Protein AF-A0A847ASY8-F1 (afdb_monomer_lite)

Radius of gyration: 11.83 Å; chains: 1; bounding box: 29×24×30 Å

Structure (mmCIF, N/CA/C/O backbone):
data_AF-A0A847ASY8-F1
#
_entry.id   AF-A0A847ASY8-F1
#
loop_
_atom_site.group_PDB
_atom_site.id
_atom_site.type_symbol
_atom_site.label_atom_id
_atom_site.label_alt_id
_atom_site.label_comp_id
_atom_site.label_asym_id
_atom_site.label_entity_id
_atom_site.label_seq_id
_atom_site.pdbx_PDB_ins_code
_atom_site.Cartn_x
_atom_site.Cartn_y
_atom_site.Cartn_z
_atom_site.occupancy
_atom_site.B_iso_or_equiv
_atom_site.auth_seq_id
_atom_site.auth_comp_id
_atom_site.auth_asym_id
_atom_site.auth_atom_id
_atom_site.pdbx_PDB_model_num
ATOM 1 N N . MET A 1 1 ? 5.514 16.287 12.283 1.00 42.12 1 MET A N 1
ATOM 2 C CA . MET A 1 1 ? 5.053 15.653 11.034 1.00 42.12 1 MET A CA 1
ATOM 3 C C . MET A 1 1 ? 6.281 15.425 10.186 1.00 42.12 1 MET A C 1
ATOM 5 O O . MET A 1 1 ? 6.805 16.379 9.629 1.00 42.12 1 MET A O 1
ATOM 9 N N . THR A 1 2 ? 6.820 14.213 10.203 1.00 38.50 2 THR A N 1
ATOM 10 C CA . THR A 1 2 ? 7.945 13.860 9.335 1.00 38.50 2 THR A CA 1
ATOM 11 C C . THR A 1 2 ? 7.350 13.669 7.946 1.00 38.50 2 THR A C 1
ATOM 13 O O . THR A 1 2 ? 6.504 12.798 7.764 1.00 38.50 2 THR A O 1
ATOM 16 N N . ASN A 1 3 ? 7.674 14.578 7.025 1.00 44.81 3 ASN A N 1
ATOM 17 C CA . ASN A 1 3 ? 7.268 14.483 5.627 1.00 44.81 3 ASN A CA 1
ATOM 18 C C . ASN A 1 3 ? 7.689 13.109 5.096 1.00 44.81 3 ASN A C 1
ATOM 20 O O . ASN A 1 3 ? 8.855 12.746 5.233 1.00 44.81 3 ASN A O 1
ATOM 24 N N . ILE A 1 4 ? 6.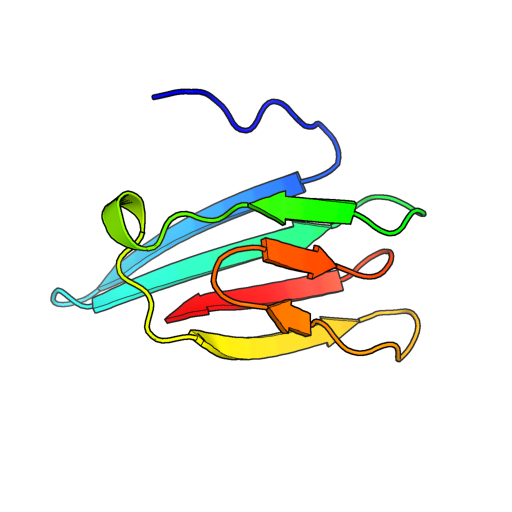769 12.378 4.465 1.00 51.28 4 ILE A N 1
ATOM 25 C CA . ILE A 1 4 ? 7.165 11.398 3.453 1.00 51.28 4 ILE A CA 1
ATOM 26 C C . ILE A 1 4 ? 7.723 12.265 2.319 1.00 51.28 4 ILE A C 1
ATOM 28 O O . ILE A 1 4 ? 6.970 12.819 1.527 1.00 51.28 4 ILE A O 1
ATOM 32 N N . SER A 1 5 ? 9.024 12.547 2.364 1.00 51.06 5 SER A N 1
ATOM 33 C CA . SER A 1 5 ? 9.749 13.324 1.353 1.00 51.06 5 SER A CA 1
ATOM 34 C C . SER A 1 5 ? 10.391 12.394 0.333 1.00 51.06 5 SER A C 1
ATOM 36 O O . SER A 1 5 ? 11.500 12.657 -0.127 1.00 51.06 5 SER A O 1
ATOM 38 N N . ASP A 1 6 ? 9.726 11.279 0.059 1.00 61.25 6 ASP A N 1
ATOM 39 C CA . ASP A 1 6 ? 10.099 10.412 -1.036 1.00 61.25 6 ASP A CA 1
ATOM 40 C C . ASP A 1 6 ? 9.343 10.911 -2.264 1.00 61.25 6 ASP A C 1
ATOM 42 O O . ASP A 1 6 ? 8.111 10.946 -2.258 1.00 61.25 6 ASP A O 1
ATOM 46 N N . VAL A 1 7 ? 10.073 11.399 -3.269 1.00 67.44 7 VAL A N 1
ATOM 47 C CA . VAL A 1 7 ? 9.477 11.947 -4.504 1.00 67.44 7 VAL A CA 1
ATOM 48 C C . VAL A 1 7 ? 8.629 10.884 -5.206 1.00 67.44 7 VAL A C 1
ATOM 50 O O . VAL A 1 7 ? 7.687 11.225 -5.918 1.00 67.44 7 VAL A O 1
A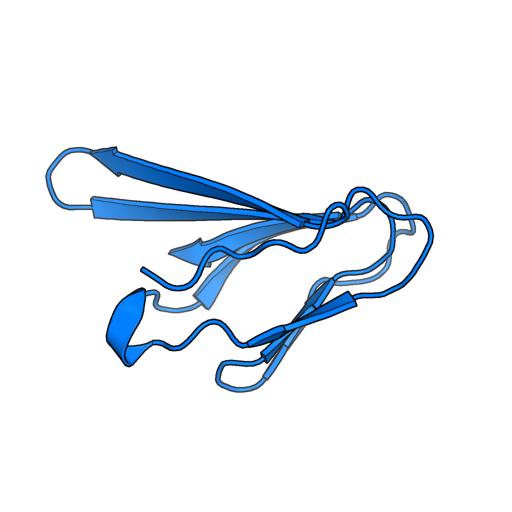TOM 53 N N . ASP A 1 8 ? 8.911 9.617 -4.918 1.00 88.44 8 ASP A N 1
ATOM 54 C CA . ASP A 1 8 ? 8.325 8.453 -5.557 1.00 88.44 8 ASP A CA 1
ATOM 55 C C . ASP A 1 8 ? 7.064 7.927 -4.857 1.00 88.44 8 ASP A C 1
ATOM 57 O O . ASP A 1 8 ? 6.350 7.092 -5.420 1.00 88.44 8 ASP A O 1
ATOM 61 N N . ILE A 1 9 ? 6.732 8.449 -3.665 1.00 92.75 9 ILE A N 1
ATOM 62 C CA . ILE A 1 9 ? 5.511 8.094 -2.935 1.00 92.75 9 ILE A CA 1
ATOM 63 C C . ILE A 1 9 ? 4.581 9.297 -2.792 1.00 92.75 9 ILE A C 1
ATOM 65 O O . ILE A 1 9 ? 4.832 10.237 -2.036 1.00 92.75 9 ILE A O 1
ATOM 69 N N . CYS A 1 10 ? 3.412 9.217 -3.429 1.00 93.06 10 CYS A N 1
ATOM 70 C CA . CYS A 1 10 ? 2.308 10.123 -3.122 1.00 93.06 10 CYS A CA 1
ATOM 71 C C . CYS A 1 10 ? 1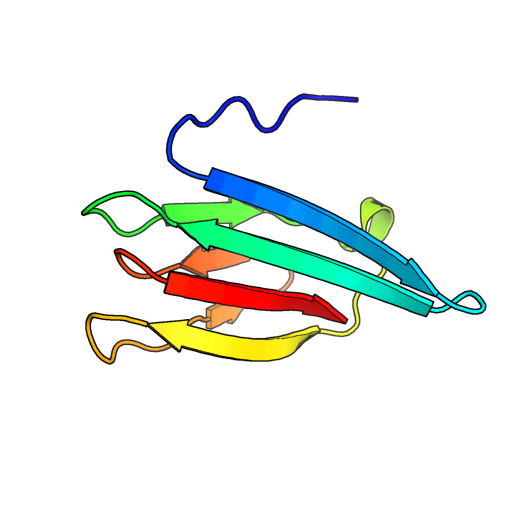.417 9.502 -2.042 1.00 93.06 10 CYS A C 1
ATOM 73 O O . CYS A 1 10 ? 0.845 8.431 -2.237 1.00 93.06 10 CYS A O 1
ATOM 75 N N . ALA A 1 11 ? 1.262 10.191 -0.911 1.00 93.81 11 ALA A N 1
ATOM 76 C CA . ALA A 1 11 ? 0.376 9.776 0.171 1.00 93.81 11 ALA A CA 1
ATOM 77 C C . ALA A 1 11 ? -0.796 10.755 0.324 1.00 93.81 11 ALA A C 1
ATOM 79 O O . ALA A 1 11 ? -0.609 11.963 0.480 1.00 93.81 11 ALA A O 1
ATOM 80 N N . ILE A 1 12 ? -2.019 10.227 0.323 1.00 94.75 12 ILE A N 1
ATOM 81 C CA . ILE A 1 12 ? -3.255 10.994 0.488 1.00 94.75 12 ILE A CA 1
ATOM 82 C C . ILE A 1 12 ? -4.036 10.437 1.673 1.00 94.75 12 ILE A C 1
ATOM 84 O O . ILE A 1 12 ? -4.304 9.242 1.759 1.00 94.75 12 ILE A O 1
ATOM 88 N N . ALA A 1 13 ? -4.474 11.328 2.557 1.00 95.25 13 ALA A N 1
ATOM 89 C CA . ALA A 1 13 ? -5.353 11.003 3.669 1.00 95.25 13 ALA A CA 1
ATOM 90 C C . ALA A 1 13 ? -6.723 11.660 3.465 1.00 95.25 13 ALA A C 1
ATOM 92 O O . ALA A 1 13 ? -6.810 12.863 3.198 1.00 95.25 13 ALA A O 1
ATOM 93 N N . LYS A 1 14 ? -7.807 10.890 3.598 1.00 95.38 14 LYS A N 1
ATOM 94 C CA . LYS A 1 14 ? -9.181 11.410 3.513 1.00 95.38 14 LYS A CA 1
ATOM 95 C C . LYS A 1 14 ? -9.989 10.930 4.704 1.00 95.38 14 LYS A C 1
ATOM 97 O O . LYS A 1 14 ? -9.952 9.753 5.044 1.00 95.38 14 LYS A O 1
ATOM 102 N N . SER A 1 15 ? -10.752 11.839 5.301 1.00 94.62 15 SER A N 1
ATOM 103 C CA . SER A 1 15 ? -11.688 11.525 6.374 1.00 94.62 15 SER A CA 1
ATOM 104 C C . SER A 1 15 ? -13.123 11.855 5.968 1.00 94.62 15 SER A C 1
ATOM 106 O O . SER A 1 15 ? -13.383 12.830 5.259 1.00 94.62 15 SER A O 1
ATOM 108 N N . TYR A 1 16 ? -14.062 11.021 6.406 1.00 92.56 16 TYR A N 1
ATOM 109 C CA . TYR A 1 16 ? -15.495 11.222 6.222 1.00 92.56 16 TYR A CA 1
ATOM 110 C C . TYR A 1 16 ? -16.264 10.558 7.366 1.00 92.56 16 TYR A C 1
ATOM 112 O O . TYR A 1 16 ? -16.072 9.375 7.630 1.00 92.56 16 TYR A O 1
ATOM 120 N N . GLN A 1 17 ? -17.124 11.321 8.052 1.00 94.25 17 GLN A N 1
ATOM 121 C CA . GLN A 1 17 ? -17.963 10.831 9.161 1.00 94.25 17 GLN A CA 1
ATOM 122 C C . GLN A 1 17 ? -17.192 10.016 10.224 1.00 94.25 17 GLN A C 1
ATOM 124 O O . GLN A 1 17 ? -17.663 8.989 10.698 1.00 94.25 17 GLN A O 1
ATOM 129 N N . GLY A 1 18 ? -15.979 10.452 10.581 1.00 88.31 18 GLY A N 1
ATOM 130 C CA . GLY A 1 18 ? -15.133 9.766 11.570 1.00 88.31 18 GLY A CA 1
ATOM 131 C C . GLY A 1 18 ? -14.394 8.526 11.050 1.00 88.31 18 GLY A C 1
ATOM 132 O O . GLY A 1 18 ? -13.582 7.968 11.775 1.00 88.31 18 GLY A O 1
ATOM 133 N N . SER A 1 19 ? -14.615 8.118 9.799 1.00 89.31 19 SER A N 1
ATOM 134 C CA . SER A 1 19 ? -13.802 7.110 9.117 1.00 89.31 19 SER A CA 1
ATOM 135 C C . SER A 1 19 ? -12.646 7.785 8.384 1.00 89.31 19 SER A C 1
ATOM 137 O O . SER A 1 19 ? -12.819 8.866 7.816 1.00 89.31 19 SER A O 1
ATOM 139 N N . MET A 1 20 ? -11.480 7.143 8.374 1.00 94.50 20 MET A N 1
ATOM 140 C CA . MET A 1 20 ? -10.300 7.602 7.653 1.00 94.50 20 MET A CA 1
ATOM 141 C C . MET A 1 20 ? -9.852 6.534 6.658 1.00 94.50 20 MET A C 1
ATOM 143 O O . MET A 1 20 ? -10.002 5.343 6.918 1.00 94.50 20 MET A O 1
ATOM 147 N N . ILE A 1 21 ? -9.354 6.970 5.505 1.00 96.69 21 ILE A N 1
ATOM 148 C CA . ILE A 1 21 ? -8.651 6.116 4.551 1.00 96.69 21 ILE A CA 1
ATOM 149 C C . ILE A 1 21 ? -7.316 6.755 4.193 1.00 96.69 21 ILE A C 1
ATOM 151 O O . ILE A 1 21 ? -7.190 7.988 4.165 1.00 96.69 21 ILE A O 1
ATOM 155 N N . TYR A 1 22 ? -6.355 5.903 3.866 1.00 96.81 22 TYR A N 1
ATOM 156 C CA . TYR A 1 22 ? -5.038 6.302 3.394 1.00 96.81 22 TYR A CA 1
ATOM 157 C C . TYR A 1 22 ? -4.810 5.690 2.029 1.00 96.81 22 TYR A C 1
ATOM 159 O O . TYR A 1 22 ? -5.060 4.508 1.830 1.00 96.81 22 TYR A O 1
ATOM 167 N N . MET A 1 23 ? -4.365 6.502 1.086 1.00 97.31 23 MET A N 1
ATOM 168 C CA . MET A 1 23 ? -4.017 6.057 -0.252 1.00 97.31 23 MET A CA 1
ATOM 169 C C . MET A 1 23 ? -2.537 6.328 -0.450 1.00 97.31 23 MET A C 1
ATOM 171 O O . MET A 1 23 ? -2.102 7.462 -0.247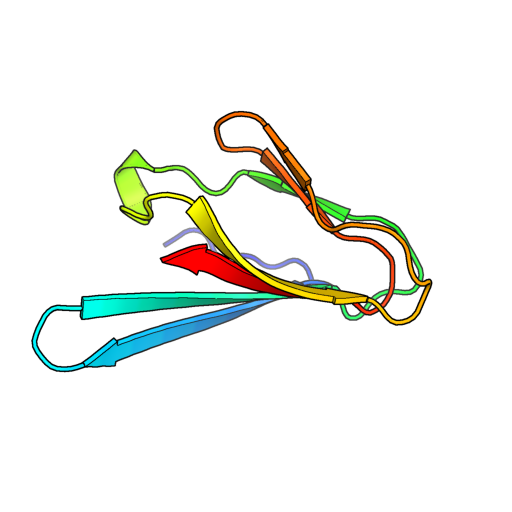 1.00 97.31 23 MET A O 1
ATOM 175 N N . LEU A 1 24 ? -1.780 5.296 -0.803 1.00 96.81 24 LEU A N 1
ATOM 176 C CA . LEU A 1 24 ? -0.370 5.417 -1.146 1.00 96.81 24 LEU A CA 1
ATOM 177 C C . LEU A 1 24 ? -0.203 5.008 -2.603 1.00 96.81 24 LEU A C 1
ATOM 179 O O . LEU A 1 24 ? -0.757 3.993 -3.022 1.00 96.81 24 LEU A O 1
ATOM 183 N N . TYR A 1 25 ? 0.539 5.815 -3.347 1.00 96.19 25 TYR A N 1
ATOM 184 C CA . TYR A 1 25 ? 0.885 5.576 -4.738 1.00 96.19 25 TYR A CA 1
ATOM 185 C C . TYR A 1 25 ? 2.396 5.452 -4.829 1.00 96.19 25 TYR A C 1
ATOM 187 O O . TYR A 1 25 ? 3.088 6.404 -4.470 1.00 96.19 25 TYR A O 1
ATOM 195 N N . ASN A 1 26 ? 2.879 4.325 -5.338 1.00 96.44 26 ASN A N 1
ATOM 196 C CA . ASN A 1 26 ? 4.222 4.237 -5.882 1.00 96.44 26 ASN A CA 1
ATOM 197 C C . ASN A 1 26 ? 4.175 4.761 -7.316 1.00 96.44 26 ASN A C 1
ATOM 199 O O . ASN A 1 26 ? 3.544 4.149 -8.174 1.00 96.44 26 ASN A O 1
ATOM 203 N N . ILE A 1 27 ? 4.782 5.922 -7.558 1.00 94.94 27 ILE A N 1
ATOM 204 C CA . ILE A 1 27 ? 4.860 6.538 -8.890 1.00 94.94 27 ILE A CA 1
ATOM 205 C C . ILE A 1 27 ? 6.217 6.314 -9.569 1.00 94.94 27 ILE A C 1
ATOM 207 O O . ILE A 1 27 ? 6.460 6.894 -10.627 1.00 94.94 27 ILE A O 1
ATOM 211 N N . SER A 1 28 ? 7.075 5.478 -8.982 1.00 94.44 28 SER A N 1
ATOM 212 C CA . SER A 1 28 ? 8.358 5.081 -9.557 1.00 94.44 28 SER A CA 1
ATOM 213 C C . SER A 1 28 ? 8.270 3.811 -10.404 1.00 94.44 28 SER A C 1
ATOM 215 O O . SER A 1 28 ? 7.267 3.088 -10.404 1.00 94.44 28 SER A O 1
ATOM 217 N N . GLU A 1 29 ? 9.369 3.553 -11.110 1.00 94.50 29 GLU A N 1
ATOM 218 C CA . GLU A 1 29 ? 9.629 2.331 -11.877 1.00 94.50 29 GLU A CA 1
ATOM 219 C C . GLU A 1 29 ? 10.131 1.166 -11.010 1.00 94.50 29 GLU A C 1
ATOM 221 O O . GLU A 1 29 ? 10.262 0.055 -11.517 1.00 94.50 29 GLU A O 1
ATOM 226 N N . GLU A 1 30 ? 10.387 1.394 -9.721 1.00 95.31 30 GLU A N 1
ATOM 227 C CA . GLU A 1 30 ? 11.002 0.425 -8.811 1.00 95.31 30 GLU A CA 1
ATOM 228 C C . GLU A 1 30 ? 10.014 -0.027 -7.728 1.00 95.31 30 GLU A C 1
ATOM 230 O O . GLU A 1 30 ? 9.042 0.664 -7.421 1.00 95.31 30 GLU A O 1
ATOM 235 N N . GLU A 1 31 ? 10.248 -1.197 -7.133 1.00 96.56 31 GLU A N 1
ATOM 236 C CA . GLU A 1 31 ? 9.517 -1.614 -5.934 1.00 96.56 31 GLU A CA 1
ATOM 237 C C . GLU A 1 31 ? 9.930 -0.745 -4.741 1.00 96.56 31 GLU A C 1
ATOM 239 O O . GLU A 1 31 ? 11.115 -0.487 -4.520 1.00 96.56 31 GLU A O 1
ATOM 244 N N . ILE A 1 32 ? 8.948 -0.306 -3.953 1.00 95.81 32 ILE A N 1
ATOM 245 C CA . ILE A 1 32 ? 9.194 0.492 -2.753 1.00 95.81 32 ILE A CA 1
ATOM 246 C C . ILE A 1 32 ? 8.622 -0.213 -1.532 1.00 95.81 32 ILE A C 1
ATOM 248 O O . ILE A 1 32 ? 7.445 -0.579 -1.491 1.00 95.81 32 ILE A O 1
ATOM 252 N N . GLU A 1 33 ? 9.448 -0.317 -0.495 1.00 95.88 33 GLU A N 1
ATOM 253 C CA . GLU A 1 33 ? 9.011 -0.700 0.840 1.00 95.88 33 GLU A CA 1
ATOM 254 C C . GLU A 1 33 ? 8.824 0.533 1.725 1.00 95.88 33 GLU A C 1
ATOM 256 O O . GLU A 1 33 ? 9.722 1.364 1.872 1.00 95.88 33 GLU A O 1
ATOM 261 N N . ILE A 1 34 ? 7.655 0.646 2.358 1.00 93.62 34 ILE A N 1
ATOM 262 C CA . ILE A 1 34 ? 7.351 1.749 3.272 1.00 93.62 34 ILE A CA 1
ATOM 263 C C . ILE A 1 34 ? 6.698 1.251 4.556 1.00 93.62 34 ILE A C 1
ATOM 265 O O . ILE A 1 34 ? 5.732 0.490 4.546 1.00 93.62 34 ILE A O 1
ATOM 269 N N . THR A 1 35 ? 7.194 1.731 5.696 1.00 94.81 35 THR A N 1
ATOM 270 C CA . THR A 1 35 ? 6.557 1.486 6.992 1.00 94.81 35 THR A CA 1
ATOM 271 C C . THR A 1 35 ? 5.426 2.485 7.232 1.00 94.81 35 THR A C 1
ATOM 273 O O . THR A 1 35 ? 5.639 3.698 7.240 1.00 94.81 35 THR A O 1
ATOM 276 N N . VAL A 1 36 ? 4.228 1.971 7.505 1.00 94.12 36 VAL A N 1
ATOM 277 C CA . VAL A 1 36 ? 3.034 2.733 7.884 1.00 94.12 36 VAL A CA 1
ATOM 278 C C . VAL A 1 36 ? 2.612 2.315 9.301 1.00 94.12 36 VAL A C 1
ATOM 280 O O . VAL A 1 36 ? 1.859 1.353 9.462 1.00 94.12 36 VAL A O 1
ATOM 283 N N . PRO A 1 37 ? 3.071 3.019 10.354 1.00 95.31 37 PRO A N 1
ATOM 284 C CA . PRO A 1 37 ? 2.810 2.627 11.739 1.00 95.31 37 PRO A CA 1
ATOM 285 C C . PRO A 1 37 ? 1.322 2.687 12.102 1.00 95.31 37 PRO A C 1
ATOM 287 O O . PRO A 1 37 ? 0.688 3.745 11.986 1.00 95.31 37 PRO A O 1
ATOM 290 N N . LYS A 1 38 ? 0.758 1.596 12.633 1.00 94.06 38 LYS A N 1
ATOM 291 C CA . LYS A 1 38 ? -0.655 1.540 13.048 1.00 94.06 38 LYS A CA 1
ATOM 292 C C . LYS A 1 38 ? -0.949 2.457 14.230 1.00 94.06 38 LYS A C 1
ATOM 294 O O . LYS A 1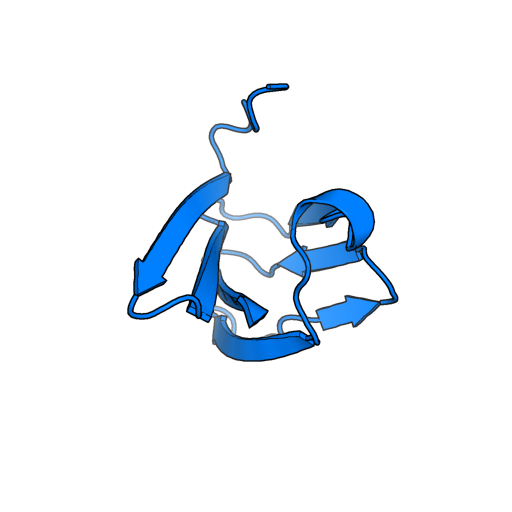 38 ? -2.047 2.999 14.319 1.00 94.06 38 LYS A O 1
ATOM 299 N N . ALA A 1 39 ? 0.045 2.715 15.083 1.00 94.12 39 ALA A N 1
ATOM 300 C CA . ALA A 1 39 ? -0.066 3.687 16.173 1.00 94.12 39 ALA A CA 1
ATOM 301 C C . ALA A 1 39 ? -0.385 5.114 15.679 1.00 94.12 39 ALA A C 1
ATOM 303 O O . ALA A 1 39 ? -1.030 5.882 16.390 1.00 94.12 39 ALA A O 1
ATOM 304 N N . THR A 1 40 ? 0.040 5.457 14.459 1.00 92.75 40 THR A N 1
ATOM 305 C CA . THR A 1 40 ? -0.176 6.780 13.856 1.00 92.75 40 THR A CA 1
ATOM 306 C C . THR A 1 40 ? -1.388 6.788 12.929 1.00 92.75 40 THR A C 1
ATOM 308 O O . THR A 1 40 ? -2.181 7.727 12.969 1.00 92.75 40 THR A O 1
ATOM 311 N N . TYR A 1 41 ? -1.527 5.757 12.091 1.00 91.75 41 TYR A N 1
ATOM 312 C CA . TYR A 1 41 ? -2.479 5.740 10.978 1.00 91.75 41 TYR A CA 1
ATOM 313 C C . TYR A 1 41 ? -3.713 4.854 11.213 1.00 91.75 41 TYR A C 1
ATOM 315 O O . TYR A 1 41 ? -4.612 4.880 10.394 1.00 91.75 41 TYR A O 1
ATOM 323 N N . GLN A 1 42 ? -3.797 4.097 12.313 1.00 92.88 42 GLN A N 1
ATOM 324 C CA . GLN A 1 42 ? -5.021 3.416 12.786 1.00 92.88 42 GLN A CA 1
ATOM 325 C C . GLN A 1 42 ? -5.842 2.676 11.704 1.00 92.88 42 GLN A C 1
ATOM 327 O O . GLN A 1 42 ? -7.068 2.730 11.722 1.00 92.88 42 GLN A O 1
ATOM 332 N N . TYR A 1 43 ? -5.175 2.007 10.759 1.00 94.56 43 TYR A N 1
ATOM 333 C CA . TYR A 1 43 ? -5.824 1.197 9.726 1.00 94.56 43 TYR A CA 1
ATOM 334 C C . TYR A 1 43 ? -5.866 -0.282 10.138 1.00 94.56 43 TYR A C 1
ATOM 336 O O . TYR A 1 43 ? -4.950 -0.791 10.800 1.00 94.56 43 TYR A O 1
ATOM 344 N N . ASP A 1 44 ? -6.895 -0.998 9.694 1.00 94.81 44 ASP A N 1
ATOM 345 C CA . ASP A 1 44 ? -7.035 -2.436 9.915 1.00 94.81 44 ASP A CA 1
ATOM 346 C C . ASP A 1 44 ? -6.180 -3.234 8.917 1.00 94.81 44 ASP A C 1
ATOM 348 O O . ASP A 1 44 ? -5.449 -4.152 9.314 1.00 94.81 44 ASP A O 1
ATOM 352 N N . GLY A 1 45 ? -6.192 -2.841 7.638 1.00 96.12 45 GLY A N 1
ATOM 353 C CA . GLY A 1 45 ? -5.381 -3.468 6.591 1.00 96.12 45 GLY A CA 1
ATOM 354 C C . GLY A 1 45 ? -5.581 -2.881 5.192 1.00 96.12 45 GLY A C 1
ATOM 355 O O . GLY A 1 45 ? -6.015 -1.741 5.021 1.00 96.12 45 GLY A O 1
ATOM 356 N N . ILE A 1 46 ? -5.256 -3.681 4.171 1.00 97.69 46 ILE A N 1
ATOM 357 C CA . ILE A 1 46 ? -5.483 -3.326 2.765 1.00 97.69 46 ILE A CA 1
ATOM 358 C C . ILE A 1 46 ? -6.966 -3.505 2.437 1.00 97.69 46 ILE A C 1
ATOM 360 O O . ILE A 1 46 ? -7.516 -4.602 2.538 1.00 97.69 46 ILE A O 1
ATOM 364 N N . ARG A 1 47 ? -7.617 -2.425 1.999 1.00 97.19 47 ARG A N 1
ATOM 365 C CA . ARG A 1 47 ? -9.004 -2.455 1.520 1.00 97.19 47 ARG A CA 1
ATOM 366 C C . ARG A 1 47 ? -9.106 -2.759 0.028 1.00 97.19 47 ARG A C 1
ATOM 368 O O . ARG A 1 47 ? -10.127 -3.278 -0.418 1.00 97.19 47 ARG A O 1
ATOM 375 N N . GLY A 1 48 ? -8.069 -2.415 -0.724 1.00 97.50 48 GLY A N 1
ATOM 376 C CA . GLY A 1 48 ? -7.938 -2.686 -2.148 1.00 97.50 48 GLY A CA 1
ATOM 377 C C . GLY A 1 48 ? -6.638 -2.103 -2.687 1.00 97.50 48 GLY A C 1
ATOM 378 O O . GLY A 1 48 ? -6.066 -1.197 -2.079 1.00 97.50 48 GLY A O 1
ATOM 379 N N . TYR A 1 49 ? -6.183 -2.628 -3.818 1.00 98.19 49 TYR A N 1
ATOM 380 C CA . TYR A 1 49 ? -4.990 -2.154 -4.507 1.00 98.19 49 TYR A CA 1
ATOM 381 C C . TYR A 1 49 ? -5.118 -2.346 -6.021 1.00 98.19 49 TYR A C 1
ATOM 383 O O . TYR A 1 49 ? -6.004 -3.060 -6.495 1.00 98.19 49 TYR A O 1
ATOM 391 N N . LEU A 1 50 ? -4.231 -1.694 -6.768 1.00 97.56 50 LEU A N 1
ATOM 392 C CA . LEU A 1 50 ? -4.026 -1.903 -8.197 1.00 97.56 50 LEU A CA 1
ATOM 393 C C . LEU A 1 50 ? -2.529 -1.768 -8.499 1.00 97.56 50 LEU A C 1
ATOM 395 O O . LEU A 1 50 ? -1.878 -0.881 -7.954 1.00 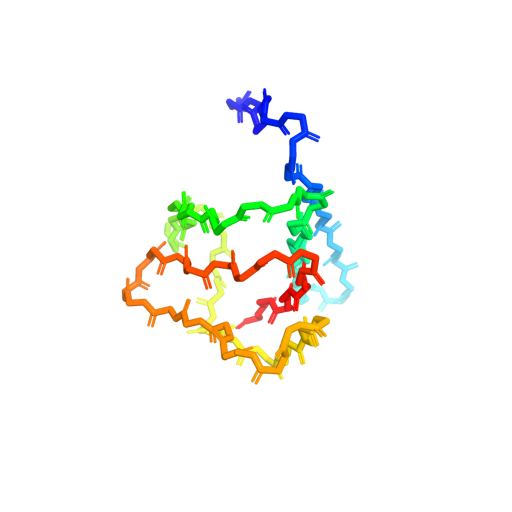97.56 50 LEU A O 1
ATOM 399 N N . SER A 1 51 ? -2.004 -2.624 -9.372 1.00 96.06 51 SER A N 1
ATOM 400 C CA . SER A 1 51 ? -0.623 -2.574 -9.862 1.00 96.06 51 SER A CA 1
ATOM 401 C C . SER A 1 51 ? -0.610 -2.593 -11.388 1.00 96.06 51 SER A C 1
ATOM 403 O O . SER A 1 51 ? -1.421 -3.289 -12.005 1.00 96.06 51 SER A O 1
ATOM 405 N N . ALA A 1 52 ? 0.312 -1.845 -11.994 1.00 96.56 52 ALA A N 1
ATOM 406 C CA . ALA A 1 52 ? 0.539 -1.885 -13.435 1.00 96.56 52 ALA A CA 1
ATOM 407 C C . ALA A 1 52 ? 1.296 -3.149 -13.883 1.00 96.56 52 ALA A C 1
ATOM 409 O O . ALA A 1 52 ? 1.142 -3.573 -15.027 1.00 96.56 52 ALA A O 1
ATOM 410 N N . THR A 1 53 ? 2.090 -3.760 -12.997 1.00 95.06 53 THR A N 1
ATOM 411 C CA . THR A 1 53 ? 2.906 -4.951 -13.302 1.00 95.06 53 THR A CA 1
ATOM 412 C C . THR A 1 53 ? 2.132 -6.261 -13.145 1.00 95.06 53 THR A C 1
ATOM 414 O O . THR A 1 53 ? 2.567 -7.304 -13.626 1.00 95.06 53 THR A O 1
ATOM 417 N N . GLY A 1 54 ? 0.964 -6.217 -12.494 1.00 93.50 54 GLY A N 1
ATOM 418 C CA . GLY A 1 54 ? 0.193 -7.403 -12.111 1.00 93.50 54 GLY A CA 1
ATOM 419 C C . GLY A 1 54 ? 0.687 -8.077 -10.827 1.00 93.50 54 GLY A C 1
ATOM 420 O O . GLY A 1 54 ? 0.065 -9.039 -10.383 1.00 93.50 54 GLY A O 1
ATOM 421 N N . GLU A 1 55 ? 1.762 -7.570 -10.220 1.00 97.31 55 GLU A N 1
ATOM 422 C CA . GLU A 1 55 ? 2.246 -8.011 -8.910 1.00 97.31 55 GLU A CA 1
ATOM 423 C C . GLU A 1 55 ? 1.327 -7.521 -7.784 1.00 97.31 55 GLU A C 1
ATOM 425 O O . GLU A 1 55 ? 0.654 -6.489 -7.896 1.00 97.31 55 GLU A O 1
ATOM 430 N N . GLU A 1 56 ? 1.285 -8.279 -6.690 1.00 97.81 56 GLU A N 1
ATOM 431 C CA . GLU A 1 56 ? 0.436 -7.963 -5.545 1.00 97.81 56 GLU A CA 1
ATOM 432 C C . GLU A 1 56 ? 1.050 -6.856 -4.686 1.00 97.81 56 GLU A C 1
ATOM 434 O O . GLU A 1 56 ? 2.253 -6.837 -4.439 1.00 97.81 56 GLU A O 1
ATOM 439 N N . VAL A 1 57 ? 0.204 -5.967 -4.159 1.00 98.06 57 VAL A N 1
ATOM 440 C CA . VAL A 1 57 ? 0.607 -5.136 -3.022 1.00 98.06 57 VAL A CA 1
ATOM 441 C C . VAL A 1 57 ? 0.488 -5.966 -1.752 1.00 98.06 57 VAL A C 1
ATOM 443 O O . VAL A 1 57 ? -0.585 -6.497 -1.451 1.00 98.06 57 VAL A O 1
ATOM 446 N N . LEU A 1 58 ? 1.570 -6.024 -0.980 1.00 98.00 58 LEU A N 1
ATOM 447 C CA . LEU A 1 58 ? 1.647 -6.812 0.245 1.00 98.00 58 LEU A CA 1
ATOM 448 C C . LEU A 1 58 ? 1.752 -5.916 1.475 1.00 98.00 58 LEU A C 1
ATOM 450 O O . LEU A 1 58 ? 2.288 -4.810 1.418 1.00 98.00 58 LEU A O 1
ATOM 454 N N . ILE A 1 59 ? 1.253 -6.421 2.604 1.00 96.88 59 ILE A N 1
ATOM 455 C CA . ILE A 1 59 ? 1.503 -5.836 3.918 1.00 96.88 59 ILE A CA 1
ATOM 456 C C . ILE A 1 59 ? 1.932 -6.924 4.900 1.00 96.88 59 ILE A C 1
ATOM 458 O O . ILE A 1 59 ? 1.186 -7.874 5.143 1.00 96.88 59 ILE A O 1
ATOM 462 N N . ASP A 1 60 ? 3.115 -6.768 5.493 1.00 96.31 60 ASP A N 1
ATOM 463 C CA . ASP A 1 60 ? 3.541 -7.555 6.652 1.00 96.31 60 ASP A CA 1
ATOM 464 C C . ASP A 1 60 ? 3.646 -6.645 7.874 1.00 96.31 60 ASP A C 1
ATOM 466 O O . ASP A 1 60 ? 4.496 -5.756 7.953 1.00 96.31 60 ASP A O 1
ATOM 470 N N . LYS A 1 61 ? 2.751 -6.874 8.840 1.00 93.50 61 LYS A N 1
ATOM 471 C CA . LYS A 1 61 ? 2.552 -6.065 10.054 1.00 93.50 61 LYS A CA 1
ATOM 472 C C . LYS A 1 61 ? 2.259 -4.594 9.749 1.00 93.50 61 LYS A C 1
ATOM 474 O O . LYS A 1 61 ? 1.100 -4.190 9.766 1.00 93.50 61 LYS A O 1
ATOM 479 N N . GLU A 1 62 ? 3.304 -3.814 9.513 1.00 95.38 62 GLU A N 1
ATOM 480 C CA . GLU A 1 62 ? 3.262 -2.372 9.268 1.00 95.38 62 GLU A CA 1
ATOM 481 C C . GLU A 1 62 ? 4.104 -1.962 8.051 1.00 95.38 62 GLU A C 1
ATOM 483 O O . GLU A 1 62 ? 4.160 -0.777 7.737 1.00 95.38 62 GLU A O 1
ATOM 488 N N . THR A 1 63 ? 4.754 -2.906 7.366 1.00 96.81 63 THR A N 1
ATOM 489 C CA . THR A 1 63 ? 5.546 -2.645 6.160 1.00 96.81 63 THR A CA 1
ATOM 490 C C . THR A 1 63 ? 4.723 -3.003 4.933 1.00 96.81 63 THR A C 1
ATOM 492 O O . THR A 1 63 ? 4.283 -4.143 4.790 1.00 96.81 63 THR A O 1
ATOM 495 N N . LEU A 1 64 ? 4.505 -2.016 4.068 1.00 96.75 64 LEU A N 1
ATOM 496 C CA . LEU A 1 64 ? 3.932 -2.196 2.743 1.00 96.75 64 LEU A CA 1
ATOM 497 C C . LEU A 1 64 ? 5.038 -2.437 1.727 1.00 96.75 64 LEU A C 1
ATOM 499 O O . LEU A 1 64 ? 6.004 -1.679 1.706 1.00 96.75 64 LEU A O 1
ATOM 503 N N . THR A 1 65 ? 4.822 -3.406 0.847 1.00 97.88 65 THR A N 1
ATOM 504 C CA . THR A 1 65 ? 5.617 -3.609 -0.366 1.00 97.88 65 THR A CA 1
ATOM 505 C C . THR A 1 65 ? 4.759 -3.202 -1.558 1.00 97.88 65 THR A C 1
ATOM 507 O O . THR A 1 65 ? 3.686 -3.770 -1.784 1.00 97.88 65 THR A O 1
ATOM 510 N N . LEU A 1 66 ? 5.193 -2.159 -2.265 1.00 97.56 66 LEU A N 1
ATOM 511 C CA . LEU A 1 66 ? 4.479 -1.530 -3.369 1.00 97.56 66 LEU A CA 1
ATOM 512 C C . LEU A 1 66 ? 5.229 -1.794 -4.679 1.00 97.56 66 LEU A C 1
ATOM 514 O O . LEU A 1 66 ? 6.277 -1.179 -4.893 1.00 97.56 66 LEU A O 1
ATOM 518 N N . PRO A 1 67 ? 4.683 -2.618 -5.589 1.00 98.31 67 PRO A N 1
ATOM 519 C CA . PRO A 1 67 ? 5.251 -2.790 -6.921 1.00 98.31 67 PRO A CA 1
ATOM 520 C C . PRO A 1 67 ? 5.344 -1.462 -7.692 1.00 98.31 67 PRO A C 1
ATOM 522 O O . PRO A 1 67 ? 4.639 -0.502 -7.335 1.00 98.31 67 PRO A O 1
ATOM 525 N N . PRO A 1 68 ? 6.140 -1.406 -8.773 1.00 97.62 68 PRO A N 1
ATOM 526 C CA . PRO A 1 68 ? 6.196 -0.250 -9.662 1.00 97.62 68 PRO A CA 1
ATOM 527 C C . PRO A 1 68 ? 4.804 0.203 -10.110 1.00 97.62 68 PRO A C 1
ATOM 529 O O . PRO A 1 68 ? 3.951 -0.616 -10.472 1.00 97.62 68 PRO A O 1
ATOM 532 N N . TYR A 1 69 ? 4.569 1.516 -10.106 1.00 96.81 69 TYR A N 1
ATOM 533 C CA . TYR A 1 69 ? 3.299 2.111 -10.543 1.00 96.81 69 TYR A CA 1
ATOM 534 C C . TYR A 1 69 ? 2.045 1.493 -9.897 1.00 96.81 69 TYR A C 1
ATOM 536 O O . TYR A 1 69 ? 1.052 1.195 -10.575 1.00 96.81 69 TYR A O 1
ATOM 544 N N . SER A 1 70 ? 2.080 1.284 -8.581 1.00 98.00 70 SER A N 1
ATOM 545 C CA . SER A 1 70 ? 0.970 0.710 -7.816 1.00 98.00 70 SER A CA 1
ATOM 546 C C . SER A 1 70 ? 0.273 1.729 -6.915 1.00 98.00 70 SER A C 1
ATOM 548 O O . SER A 1 70 ? 0.823 2.763 -6.536 1.00 98.00 70 SER A O 1
ATOM 550 N N . ILE A 1 71 ? -0.976 1.429 -6.563 1.00 97.88 71 ILE A N 1
ATOM 551 C CA . ILE A 1 71 ? -1.774 2.161 -5.580 1.00 97.88 71 ILE A CA 1
ATOM 552 C C . ILE A 1 71 ? -2.354 1.180 -4.568 1.00 97.88 71 ILE A C 1
ATOM 554 O O . ILE A 1 71 ? -2.871 0.125 -4.934 1.00 97.88 71 ILE A O 1
ATOM 558 N N . VAL A 1 72 ? -2.355 1.570 -3.296 1.00 98.25 72 VAL A N 1
ATOM 559 C CA . VAL A 1 72 ? -3.046 0.859 -2.220 1.00 98.25 72 VAL A CA 1
ATOM 560 C C . VAL A 1 72 ? -3.960 1.787 -1.437 1.00 98.25 72 VAL A C 1
ATOM 562 O O . VAL A 1 72 ? -3.630 2.946 -1.195 1.00 98.25 72 VAL A O 1
ATOM 565 N N . VAL A 1 73 ? -5.110 1.261 -1.017 1.00 98.12 73 VAL A N 1
ATOM 566 C CA . VAL A 1 73 ? -6.022 1.906 -0.071 1.00 98.12 73 VAL A CA 1
ATOM 567 C C . VAL A 1 73 ? -5.979 1.144 1.247 1.00 98.12 73 VAL A C 1
ATOM 569 O O . VAL A 1 73 ? -6.358 -0.027 1.300 1.00 98.12 73 VAL A O 1
ATOM 572 N N . LEU A 1 74 ? -5.572 1.820 2.315 1.00 97.50 74 LEU A N 1
ATOM 573 C CA . LEU A 1 74 ? -5.645 1.322 3.682 1.00 97.50 74 LEU A CA 1
ATOM 574 C C . LEU A 1 74 ? -6.895 1.855 4.375 1.00 97.50 74 LEU A C 1
ATOM 576 O O . LEU A 1 74 ? -7.265 3.026 4.209 1.00 97.50 74 LEU A O 1
ATOM 580 N N . LYS A 1 75 ? -7.519 0.988 5.167 1.00 95.00 75 LYS A N 1
ATOM 581 C CA . LYS A 1 75 ? -8.629 1.318 6.053 1.00 95.00 75 LYS A CA 1
ATOM 582 C C . LYS A 1 75 ? -8.557 0.459 7.299 1.00 95.00 75 LYS A C 1
ATOM 584 O O . LYS A 1 75 ? -8.164 -0.718 7.165 1.00 95.00 75 LYS A O 1
#

Secondary structure (DSSP, 8-state):
------TTEEEEEEEETTEEEEEEEE-SSS-EEEE--HHHH---SEEEEEESSSPPPEEETTEEEE-TTEEEEE-

Sequence (75 aa):
MTNISDVDICAIAKSYQGSMIYMLYNISEEEIEITVPKATYQYDGIRGYLSATGEEVLIDKETLTLPPYSIVVLK

pLDDT: mean 91.32, std 13.46, range [38.5, 98.31]

Foldseek 3Di:
DPDPPPPQWDWDWDDDPRDIKIKIWRAAQAKDKDFADCVPRVFPFWPDKDDPVPDDFDDDNGIIIAHHGMMTMTD